Protein AF-A0A7J2J596-F1 (afdb_monomer)

Secondary structure (DSSP, 8-state):
---------HHHHHHHHHHHHHHHTT----S--EEEEEE-SS--S--TT--STT--HHHHHHHHHTTEEEEEE-STT---TTEEEEEEES--SPP-HHHHHHHHHHHTT-EEEEE--SSHHHHHHHHHTT--

Sequence (132 aa):
MLVSGKELPRRILLGIVLILLTFSVLSPQAHSGGTILFDNSHGEKKSVTDRGNNGLSKLKEEIEAMGYEVRVARERNFSLEGVKALVIVQPTAGFSQEARRIRDFVYRGGILIVLSDPDPEGNRAVNSLSRE

Foldseek 3Di:
DDDDLDQDPVVVVVVVVVVLVVVLVPDPDDLEPWEEEEEPQQVAPEECPDPDSRYNVVVVVVCVVSNYHYHYDNHLPDDCVRHQEYEYHAGQHADDPCLVVVVVCVVVVHHYHYHHDPDPRSVRRVVNSVPD

Mean predicted aligned error: 10.18 Å

Nearest PDB structures (foldseek):
  5vym-assembly1_A  TM=5.623E-01  e=9.762E-03  Bifidobacterium adolescentis ATCC 15703
  7p5z-assembly1_G  TM=4.000E-01  e=1.708E-01  Saccharomyces cerevisiae S288C
  2qpo-assembly1_D  TM=4.593E-01  e=1.369E+00  Thermotoga maritima
  6yvh-assembly1_K  TM=2.594E-01  e=1.559E+00  Homo sapiens
  7xjt-assembly2_B  TM=3.482E-01  e=4.136E+00  Psychrobacter sp. PAMC 21119

Structure (mmCIF, N/CA/C/O backbone):
data_AF-A0A7J2J596-F1
#
_entry.id   AF-A0A7J2J596-F1
#
loop_
_atom_site.group_PDB
_atom_site.id
_atom_site.type_symbol
_atom_site.label_atom_id
_atom_site.label_alt_id
_atom_site.label_comp_id
_atom_site.label_asym_id
_atom_site.label_entity_id
_atom_site.label_seq_id
_atom_site.pdbx_PDB_ins_code
_atom_site.Cartn_x
_atom_site.Cartn_y
_atom_site.Cartn_z
_atom_site.occupancy
_atom_site.B_iso_or_equiv
_atom_site.auth_seq_id
_atom_site.auth_comp_id
_atom_site.auth_asym_id
_atom_site.auth_atom_id
_atom_site.pdbx_PDB_model_num
ATOM 1 N N . MET A 1 1 ? 3.758 26.199 -20.118 1.00 37.19 1 MET A N 1
ATOM 2 C CA . MET A 1 1 ? 3.384 24.952 -20.820 1.00 37.19 1 MET A CA 1
ATOM 3 C C . MET A 1 1 ? 2.485 24.164 -19.877 1.00 37.19 1 MET A C 1
ATOM 5 O O . MET A 1 1 ? 2.841 24.024 -18.716 1.00 37.19 1 MET A O 1
ATOM 9 N N . LEU A 1 2 ? 1.265 23.857 -20.320 1.00 35.62 2 LEU A N 1
ATOM 10 C CA . LEU A 1 2 ? 0.099 23.547 -19.484 1.00 35.62 2 LEU A CA 1
ATOM 11 C C . LEU A 1 2 ? 0.218 22.262 -18.647 1.00 35.62 2 LEU A C 1
ATOM 13 O O . LEU A 1 2 ? 0.662 21.219 -19.116 1.00 35.62 2 LEU A O 1
ATOM 17 N N . VAL A 1 3 ? -0.266 22.401 -17.414 1.00 45.09 3 VAL A N 1
ATOM 18 C CA . VAL A 1 3 ? -0.541 21.393 -16.388 1.00 45.09 3 VAL A CA 1
ATOM 19 C C . VAL A 1 3 ? -1.614 20.409 -16.871 1.00 45.09 3 VAL A C 1
ATOM 21 O O . VAL A 1 3 ? -2.652 20.825 -17.377 1.00 45.09 3 VAL A O 1
ATOM 24 N N . SER A 1 4 ? -1.411 19.109 -16.645 1.00 41.38 4 SER A N 1
ATOM 25 C CA . SER A 1 4 ? -2.491 18.113 -16.655 1.00 41.38 4 SER A CA 1
ATOM 26 C C . SER A 1 4 ? -2.268 17.118 -15.514 1.00 41.38 4 SER A C 1
ATOM 28 O O . SER A 1 4 ? -1.750 16.020 -15.699 1.00 41.38 4 SER A O 1
ATOM 30 N N . GLY A 1 5 ? -2.604 17.551 -14.296 1.00 49.00 5 GLY A N 1
ATOM 31 C CA . GLY A 1 5 ? -2.790 16.658 -13.156 1.00 49.00 5 GLY A CA 1
ATOM 32 C C . GLY A 1 5 ? -4.123 15.946 -13.332 1.00 49.00 5 GLY A C 1
ATOM 33 O O . GLY A 1 5 ? -5.178 16.555 -13.163 1.00 49.00 5 GLY A O 1
ATOM 34 N N . LYS A 1 6 ? -4.091 14.681 -13.748 1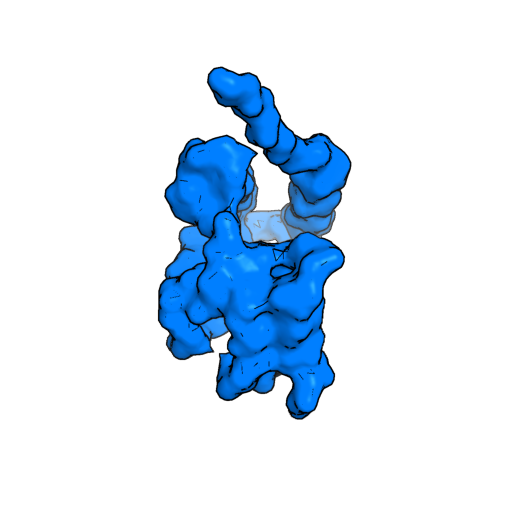.00 47.16 6 LYS A N 1
ATOM 35 C CA . LYS A 1 6 ? -5.301 13.863 -13.803 1.00 47.16 6 LYS A CA 1
ATOM 36 C C . LYS A 1 6 ? -5.628 13.403 -12.385 1.00 47.16 6 LYS A C 1
ATOM 38 O O . LYS A 1 6 ? -5.023 12.460 -11.888 1.00 47.16 6 LYS A O 1
ATOM 43 N N . GLU A 1 7 ? -6.586 14.093 -11.769 1.00 56.28 7 GLU A N 1
ATOM 44 C CA . GLU A 1 7 ? -7.375 13.617 -10.628 1.00 56.28 7 GLU A CA 1
ATOM 45 C C . GLU A 1 7 ? -7.664 12.115 -10.780 1.00 56.28 7 GLU A C 1
ATOM 47 O O . GLU A 1 7 ? -8.028 11.660 -11.875 1.00 56.28 7 GLU A O 1
ATOM 52 N N . LEU A 1 8 ? -7.521 11.332 -9.703 1.00 59.22 8 LEU A N 1
ATOM 53 C CA . LEU A 1 8 ? -7.952 9.937 -9.739 1.00 59.22 8 LEU A CA 1
ATOM 54 C C . LEU A 1 8 ? -9.431 9.900 -10.152 1.00 59.22 8 LEU A C 1
ATOM 56 O O . LEU A 1 8 ? -10.256 10.598 -9.555 1.00 59.22 8 LEU A O 1
ATOM 60 N N . PRO A 1 9 ? -9.797 9.106 -11.173 1.00 70.75 9 PRO A N 1
ATOM 61 C CA . PRO A 1 9 ? -11.167 9.080 -11.648 1.00 70.75 9 PRO A CA 1
ATOM 62 C C . PRO A 1 9 ? -12.068 8.653 -10.490 1.00 70.75 9 PRO A C 1
ATOM 64 O O . PRO A 1 9 ? -11.841 7.603 -9.891 1.00 70.75 9 PRO A O 1
ATOM 67 N N . ARG A 1 10 ? -13.101 9.457 -10.192 1.00 70.44 10 ARG A N 1
ATOM 68 C CA . ARG A 1 10 ? -14.049 9.287 -9.066 1.00 70.44 10 ARG A CA 1
ATOM 69 C C . ARG A 1 10 ? -14.513 7.845 -8.827 1.00 70.44 10 ARG A C 1
ATOM 71 O O . ARG A 1 10 ? -14.811 7.478 -7.701 1.00 70.44 10 ARG A O 1
ATOM 78 N N . ARG A 1 11 ? -14.546 7.022 -9.876 1.00 67.50 11 ARG A N 1
ATOM 79 C CA . ARG A 1 11 ? -14.906 5.597 -9.844 1.00 67.50 11 ARG A CA 1
ATOM 80 C C . ARG A 1 11 ? -13.935 4.736 -9.022 1.00 67.50 11 ARG A C 1
ATOM 82 O O . ARG A 1 11 ? -14.390 3.817 -8.356 1.00 67.50 11 ARG A O 1
ATOM 89 N N . ILE A 1 12 ? -12.631 5.032 -9.054 1.00 70.75 12 ILE A N 1
ATOM 90 C CA . ILE A 1 12 ? -11.604 4.296 -8.294 1.00 70.75 12 ILE A CA 1
ATOM 91 C C . ILE A 1 12 ? -11.700 4.646 -6.808 1.00 70.75 12 ILE A C 1
ATOM 93 O O . ILE A 1 12 ? -11.737 3.746 -5.975 1.00 70.75 12 ILE A O 1
ATOM 97 N N . LEU A 1 13 ? -11.818 5.940 -6.491 1.00 73.50 13 LEU A N 1
ATOM 98 C CA . LEU A 1 13 ? -12.023 6.408 -5.118 1.00 73.50 13 LEU A CA 1
ATOM 99 C C . LEU A 1 13 ? -13.293 5.791 -4.518 1.00 73.50 13 LEU A C 1
ATOM 101 O O . LEU A 1 13 ? -13.252 5.216 -3.436 1.00 73.50 13 LEU A O 1
ATOM 105 N N . LEU A 1 14 ? -14.398 5.822 -5.272 1.00 75.75 14 LEU A N 1
ATOM 106 C CA . LEU A 1 14 ? -15.662 5.230 -4.845 1.00 75.75 14 LEU A CA 1
ATOM 107 C C . LEU A 1 14 ? -15.536 3.719 -4.603 1.00 75.75 14 LEU A C 1
ATOM 109 O O . LEU A 1 14 ? -16.100 3.225 -3.638 1.00 75.75 14 LEU A O 1
ATOM 113 N N . GLY A 1 15 ? -14.779 2.993 -5.433 1.00 75.94 15 GLY A N 1
ATOM 114 C CA . GLY A 1 15 ? -14.562 1.554 -5.265 1.00 75.94 15 GLY A CA 1
ATOM 115 C C . GLY A 1 15 ? -13.819 1.201 -3.974 1.00 75.94 15 GLY A C 1
ATOM 116 O O . GLY A 1 15 ? -14.246 0.301 -3.255 1.00 75.94 15 GLY A O 1
ATOM 117 N N . ILE A 1 16 ? -12.753 1.937 -3.647 1.00 75.94 16 ILE A N 1
ATOM 118 C CA . ILE A 1 16 ? -11.982 1.732 -2.408 1.00 75.94 16 ILE A CA 1
ATOM 119 C C . ILE A 1 16 ? -12.849 2.048 -1.184 1.00 75.94 16 ILE A C 1
ATOM 121 O O . ILE A 1 16 ? -12.928 1.240 -0.259 1.00 75.94 16 ILE A O 1
ATOM 125 N N . VAL A 1 17 ? -13.554 3.182 -1.206 1.00 78.38 17 VAL A N 1
ATOM 126 C CA . VAL A 1 17 ? -14.450 3.595 -0.116 1.00 78.38 17 VAL A CA 1
ATOM 127 C C . VAL A 1 17 ? -15.588 2.591 0.079 1.00 78.38 17 VAL A C 1
ATOM 129 O O . VAL A 1 17 ? -15.907 2.250 1.214 1.00 78.38 17 VAL A O 1
ATOM 132 N N . LEU A 1 18 ? -16.172 2.058 -1.001 1.00 77.81 18 LEU A N 1
ATOM 133 C CA . LEU A 1 18 ? -17.246 1.064 -0.912 1.00 77.81 18 LEU A CA 1
ATOM 134 C C . LEU A 1 18 ? -16.760 -0.240 -0.259 1.00 77.81 18 LEU A C 1
ATOM 136 O O . LEU A 1 18 ? -17.446 -0.778 0.607 1.00 77.81 18 LEU A O 1
ATOM 140 N N . ILE A 1 19 ? -15.566 -0.720 -0.628 1.00 77.25 19 ILE A N 1
ATOM 141 C CA . ILE A 1 19 ? -14.958 -1.918 -0.027 1.00 77.25 19 ILE A CA 1
ATOM 142 C C . ILE A 1 19 ? -14.745 -1.711 1.479 1.00 77.25 19 ILE A C 1
ATOM 144 O O . ILE A 1 19 ? -15.144 -2.564 2.271 1.00 77.25 19 ILE A O 1
ATOM 148 N N . LEU A 1 20 ? -14.197 -0.561 1.885 1.00 69.19 20 LEU A N 1
ATOM 149 C CA . LEU A 1 20 ? -13.975 -0.239 3.300 1.00 69.19 20 LEU A CA 1
ATOM 150 C C . LEU A 1 20 ? -15.295 -0.109 4.083 1.00 69.19 20 LEU A C 1
ATOM 152 O O . LEU A 1 20 ? -15.412 -0.659 5.177 1.00 69.19 20 LEU A O 1
ATOM 156 N N . LEU A 1 21 ? -16.316 0.534 3.504 1.00 67.94 21 LEU A N 1
ATOM 157 C CA . LEU A 1 21 ? -17.628 0.713 4.140 1.00 67.94 21 LEU A CA 1
ATOM 158 C C . LEU A 1 21 ? -18.370 -0.608 4.368 1.00 67.94 21 LEU A C 1
ATOM 160 O O . LEU A 1 21 ? -18.988 -0.777 5.417 1.00 67.94 21 LEU A O 1
ATOM 164 N N . THR A 1 22 ? -18.307 -1.561 3.429 1.00 60.44 22 THR A N 1
ATOM 165 C CA . THR A 1 22 ? -18.962 -2.871 3.621 1.00 60.44 22 THR A CA 1
ATOM 166 C C . THR A 1 22 ? -18.397 -3.659 4.804 1.00 60.44 22 THR A C 1
ATOM 168 O O . THR A 1 22 ? -19.132 -4.416 5.434 1.00 60.44 22 THR A O 1
ATOM 171 N N . PHE A 1 23 ? -17.130 -3.439 5.167 1.00 58.25 23 PHE A N 1
ATOM 172 C CA . PHE A 1 23 ? -16.511 -4.075 6.330 1.00 58.25 23 PHE A CA 1
ATOM 173 C C . PHE A 1 23 ? -16.916 -3.426 7.660 1.00 58.25 23 PHE A C 1
ATOM 175 O O . PHE A 1 23 ? -17.070 -4.128 8.659 1.00 58.25 23 PHE A O 1
ATOM 182 N N . SER A 1 24 ? -17.155 -2.111 7.684 1.00 55.97 24 SER A N 1
ATOM 183 C CA . SER A 1 24 ? -17.546 -1.385 8.903 1.00 55.97 24 SER A CA 1
ATOM 184 C C . SER A 1 24 ? -18.917 -1.792 9.459 1.00 55.97 24 SER A C 1
ATOM 186 O O . SER A 1 24 ? -19.159 -1.638 10.653 1.00 55.97 24 SER A O 1
ATOM 188 N N . VAL A 1 25 ? -19.819 -2.327 8.630 1.00 56.78 25 VAL A N 1
ATOM 189 C CA . VAL A 1 25 ? -21.199 -2.656 9.043 1.00 56.78 25 VAL A CA 1
ATOM 190 C C . VAL A 1 25 ? -21.285 -3.966 9.852 1.00 56.78 25 VAL A C 1
ATOM 192 O O . VAL A 1 25 ? -22.275 -4.188 10.543 1.00 56.78 25 VAL A O 1
ATOM 195 N N . LEU A 1 26 ? -20.249 -4.819 9.846 1.00 53.03 26 LEU A N 1
ATOM 196 C CA . LEU A 1 26 ? -20.281 -6.133 10.512 1.00 53.03 26 LEU A CA 1
ATOM 197 C C . LEU A 1 26 ? -19.711 -6.179 11.943 1.00 53.03 26 LEU A C 1
ATOM 199 O O . LEU A 1 26 ? -19.663 -7.257 12.534 1.00 53.03 26 LEU A O 1
ATOM 203 N N . SER A 1 27 ? -19.255 -5.073 12.536 1.00 46.31 27 SER A N 1
ATOM 204 C CA . SER A 1 27 ? -18.629 -5.117 13.871 1.00 46.31 27 SER A CA 1
ATOM 205 C C . SER A 1 27 ? -19.012 -3.913 14.739 1.00 46.31 27 SER A C 1
ATOM 207 O O . SER A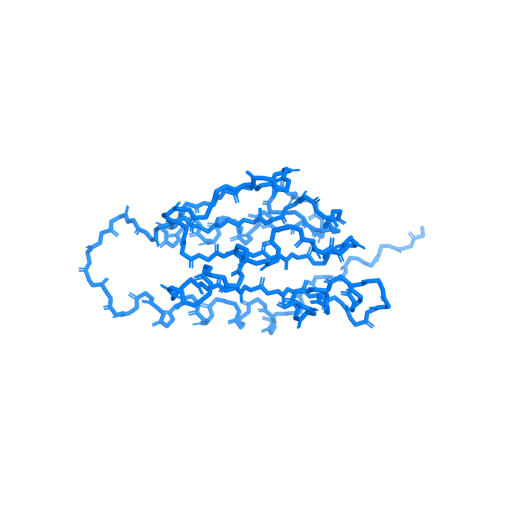 1 27 ? -18.436 -2.837 14.584 1.00 46.31 27 SER A O 1
ATOM 209 N N . PRO A 1 28 ? -19.975 -4.061 15.670 1.00 48.53 28 PRO A N 1
ATOM 210 C CA . PRO A 1 28 ? -20.313 -3.002 16.606 1.00 48.53 28 PRO A CA 1
ATOM 211 C C . PRO A 1 28 ? -19.312 -2.979 17.777 1.00 48.53 28 PRO A C 1
ATOM 213 O O . PRO A 1 28 ? -19.188 -3.950 18.514 1.00 48.53 2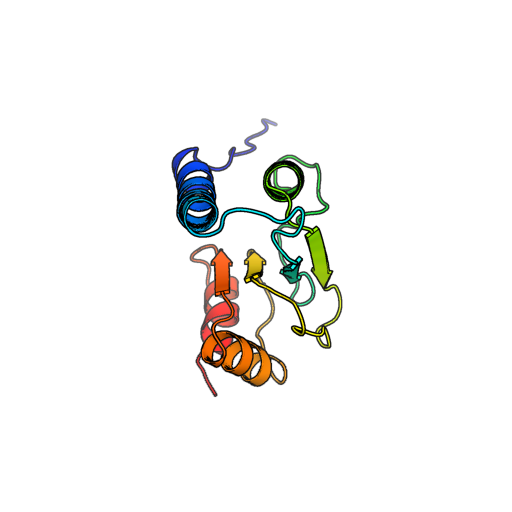8 PRO A O 1
ATOM 216 N N . GLN A 1 29 ? -18.674 -1.817 17.958 1.00 47.81 29 GLN A N 1
ATOM 217 C CA . GLN A 1 29 ? -17.766 -1.395 19.042 1.00 47.81 29 GLN A CA 1
ATOM 218 C C . GLN A 1 29 ? -16.293 -1.840 18.970 1.00 47.81 29 GLN A C 1
ATOM 220 O O . GLN A 1 29 ? -15.901 -2.859 19.523 1.00 47.81 29 GLN A O 1
ATOM 225 N N . ALA A 1 30 ? -15.452 -0.958 18.424 1.00 40.31 30 ALA A N 1
ATOM 226 C CA . ALA A 1 30 ? -14.243 -0.453 19.083 1.00 40.31 30 ALA A CA 1
ATOM 227 C C . 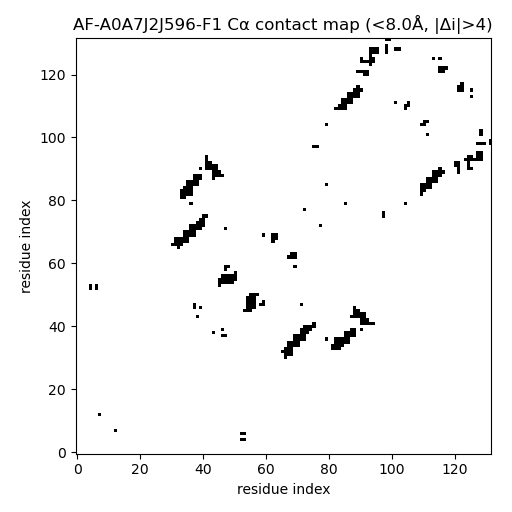ALA A 1 30 ? -13.694 0.725 18.266 1.00 40.31 30 ALA A C 1
ATOM 229 O O . ALA A 1 30 ? -13.743 0.715 17.039 1.00 40.31 30 ALA A O 1
ATOM 230 N N . HIS A 1 31 ? -13.113 1.719 18.928 1.00 49.06 31 HIS A N 1
ATOM 231 C CA . HIS A 1 31 ? -12.184 2.669 18.306 1.00 49.06 31 HIS A CA 1
ATOM 232 C C . HIS A 1 31 ? -10.881 1.958 17.870 1.00 49.06 31 HIS A C 1
ATOM 234 O O . HIS A 1 31 ? -9.793 2.300 18.323 1.00 49.06 31 HIS A O 1
ATOM 240 N N . SER A 1 32 ? -10.953 0.919 17.037 1.00 59.75 32 SER A N 1
ATOM 241 C CA . SER A 1 32 ? -9.753 0.238 16.550 1.00 59.75 32 SER A CA 1
ATOM 242 C C . SER A 1 32 ? -10.012 -0.469 15.222 1.00 59.75 32 SER A C 1
ATOM 244 O O . SER A 1 32 ? -10.015 -1.700 15.163 1.00 59.75 32 SER A O 1
ATOM 246 N N . GLY A 1 33 ? -10.193 0.286 14.132 1.00 65.94 33 GLY A N 1
ATOM 247 C CA . GLY A 1 33 ? -10.249 -0.285 12.776 1.00 65.94 33 GLY A CA 1
ATOM 248 C C . GLY A 1 33 ? -9.060 -1.219 12.480 1.00 65.94 33 GLY A C 1
ATOM 249 O O . GLY A 1 33 ? -9.149 -2.136 11.669 1.00 65.94 33 GLY A O 1
ATOM 250 N N . GLY A 1 34 ? -7.967 -1.075 13.231 1.00 87.25 34 GLY A N 1
ATOM 251 C CA . GLY A 1 34 ? -6.734 -1.832 13.081 1.00 87.25 34 GLY A CA 1
ATOM 252 C C . GLY A 1 34 ? -5.775 -1.086 12.166 1.00 87.25 34 GLY A C 1
ATOM 253 O O . GLY A 1 34 ? -6.053 0.032 11.732 1.00 87.25 34 GLY A O 1
ATOM 254 N N . THR A 1 35 ? -4.624 -1.687 11.892 1.00 95.75 35 THR A N 1
ATOM 255 C CA . THR A 1 35 ? -3.584 -1.039 11.093 1.00 95.75 35 THR A CA 1
ATOM 256 C C . THR A 1 35 ? -3.752 -1.365 9.609 1.00 95.75 35 THR A C 1
ATOM 258 O O . THR A 1 35 ? -3.804 -2.536 9.223 1.00 95.75 35 THR A O 1
ATOM 261 N N . ILE A 1 36 ? -3.760 -0.336 8.764 1.00 97.19 36 ILE A N 1
ATOM 262 C CA . ILE A 1 36 ? -3.528 -0.443 7.322 1.00 97.19 36 ILE A CA 1
ATOM 263 C C . ILE A 1 36 ? -2.076 -0.047 7.049 1.00 97.19 36 ILE A C 1
ATOM 265 O O . ILE A 1 36 ? -1.655 1.073 7.342 1.00 97.19 36 ILE A O 1
ATOM 269 N N . LEU A 1 37 ? -1.297 -0.981 6.506 1.00 97.44 37 LEU A N 1
ATOM 270 C CA . LEU A 1 37 ? 0.106 -0.768 6.171 1.00 97.44 37 LEU A CA 1
ATOM 271 C C . LEU A 1 37 ? 0.237 -0.460 4.680 1.00 97.44 37 LEU A C 1
ATOM 273 O O . LEU A 1 37 ? -0.149 -1.272 3.847 1.00 97.44 37 LEU A O 1
ATOM 277 N N . PHE A 1 38 ? 0.818 0.686 4.345 1.00 97.12 38 PHE A N 1
ATOM 278 C CA . PHE A 1 38 ? 1.238 1.010 2.985 1.00 97.12 38 PHE A CA 1
ATOM 279 C C . PHE A 1 38 ? 2.699 0.605 2.793 1.00 97.12 38 PHE A C 1
ATOM 281 O O . PHE A 1 38 ? 3.568 1.059 3.544 1.00 97.12 38 PHE A O 1
ATOM 288 N N . ASP A 1 39 ? 2.967 -0.232 1.795 1.00 95.31 39 ASP A N 1
ATOM 289 C CA . ASP A 1 39 ? 4.326 -0.516 1.343 1.00 95.31 39 ASP A CA 1
ATOM 290 C C . ASP A 1 39 ? 4.844 0.653 0.503 1.00 95.31 39 ASP A C 1
ATOM 292 O O . ASP A 1 39 ? 4.143 1.184 -0.359 1.00 95.31 39 ASP A O 1
ATOM 296 N N . ASN A 1 40 ? 6.056 1.087 0.818 1.00 94.00 40 ASN A N 1
ATOM 297 C CA . ASN A 1 40 ? 6.798 2.117 0.111 1.00 94.00 40 ASN A CA 1
ATOM 298 C C . ASN A 1 40 ? 8.288 1.714 -0.006 1.00 94.00 40 ASN A C 1
ATOM 300 O O . ASN A 1 40 ? 9.168 2.584 0.007 1.00 94.00 40 ASN A O 1
ATOM 304 N N . SER A 1 41 ? 8.577 0.403 -0.021 1.00 93.62 41 SER A N 1
ATOM 305 C CA . SER A 1 41 ? 9.925 -0.187 -0.021 1.00 93.62 41 SER A CA 1
ATOM 306 C C . SER A 1 41 ? 10.369 -0.782 -1.373 1.00 93.62 41 SER A C 1
ATOM 308 O O . SER A 1 41 ? 11.500 -1.278 -1.505 1.00 93.62 41 SER A O 1
ATOM 310 N N . HIS A 1 42 ? 9.530 -0.657 -2.408 1.00 92.00 42 HIS A N 1
ATOM 311 C CA . HIS A 1 42 ? 9.739 -1.187 -3.765 1.00 92.00 42 HIS A CA 1
ATOM 312 C C . HIS A 1 42 ? 9.677 -0.100 -4.837 1.00 92.00 42 HIS A C 1
ATOM 314 O O . HIS A 1 42 ? 9.373 -0.375 -5.998 1.00 92.00 42 HIS A O 1
ATOM 320 N N . GLY A 1 43 ? 10.009 1.135 -4.459 1.00 88.44 43 GLY A N 1
ATOM 321 C CA . GLY A 1 43 ? 10.068 2.277 -5.370 1.00 88.44 43 GLY A CA 1
ATOM 322 C C . GLY A 1 43 ? 8.688 2.711 -5.859 1.00 88.44 43 GLY A C 1
ATOM 323 O O . GLY A 1 43 ? 8.535 3.091 -7.019 1.00 88.44 43 GLY A O 1
ATOM 324 N N . GLU A 1 44 ? 7.688 2.608 -4.987 1.00 85.62 44 GLU A N 1
ATOM 325 C CA . GLU A 1 44 ? 6.313 3.023 -5.217 1.00 85.62 44 GLU A CA 1
ATOM 326 C C . GLU A 1 44 ? 6.262 4.461 -5.733 1.00 85.62 44 GLU A C 1
ATOM 328 O O . GLU A 1 44 ? 6.782 5.396 -5.117 1.00 85.62 44 GLU A O 1
ATOM 333 N N . LYS A 1 45 ? 5.602 4.648 -6.880 1.00 83.75 45 LYS A N 1
ATOM 334 C CA . LYS A 1 45 ? 5.467 5.967 -7.522 1.00 83.75 45 LYS A CA 1
ATOM 335 C C . LYS A 1 45 ? 4.512 6.901 -6.767 1.00 83.75 45 LYS A C 1
ATOM 337 O O . LYS A 1 45 ? 4.473 8.095 -7.064 1.00 83.75 45 LYS A O 1
ATOM 342 N N . LYS A 1 46 ? 3.732 6.375 -5.816 1.00 85.56 46 LYS A N 1
ATOM 343 C CA . LYS A 1 46 ? 2.746 7.121 -5.023 1.00 85.56 46 LYS A CA 1
ATOM 344 C C . LYS A 1 46 ? 2.832 6.726 -3.560 1.00 85.56 46 LYS A C 1
ATOM 346 O O . LYS A 1 46 ? 2.874 5.545 -3.242 1.00 85.56 46 LYS A O 1
ATOM 351 N N . SER A 1 47 ? 2.773 7.719 -2.677 1.00 89.12 47 SER A N 1
ATOM 352 C CA . SER A 1 47 ? 2.866 7.512 -1.232 1.00 89.12 47 SER A CA 1
ATOM 353 C C . SER A 1 47 ? 1.672 8.098 -0.487 1.00 89.12 47 SER A C 1
ATOM 355 O O . SER A 1 47 ? 1.165 9.168 -0.828 1.00 89.12 47 SER A O 1
ATOM 357 N N . VAL A 1 48 ? 1.264 7.431 0.594 1.00 91.06 48 VAL A N 1
ATOM 358 C CA . VAL A 1 48 ? 0.205 7.888 1.514 1.00 91.06 48 VAL A CA 1
ATOM 359 C C . VAL A 1 48 ? 0.610 9.094 2.360 1.00 91.06 48 VAL A C 1
ATOM 361 O O . 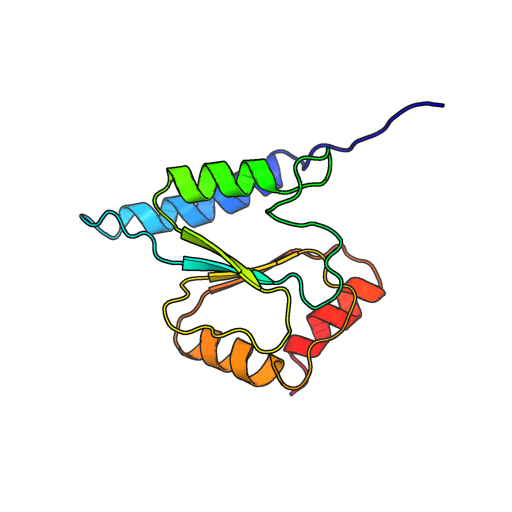VAL A 1 48 ? -0.242 9.779 2.916 1.00 91.06 48 VAL A O 1
ATOM 364 N N . THR A 1 49 ? 1.905 9.410 2.417 1.00 89.12 49 THR A N 1
ATOM 365 C CA . THR A 1 49 ? 2.402 10.641 3.049 1.00 89.12 49 THR A CA 1
ATOM 366 C C . THR A 1 49 ? 2.561 11.807 2.076 1.00 89.12 49 THR A C 1
ATOM 368 O O . THR A 1 49 ? 2.823 12.923 2.521 1.00 89.12 49 THR A O 1
ATOM 371 N N . ASP A 1 50 ? 2.428 11.574 0.767 1.00 88.94 50 ASP A N 1
ATOM 372 C CA . ASP A 1 50 ? 2.554 12.630 -0.238 1.00 88.94 50 ASP A CA 1
ATOM 373 C C . ASP A 1 50 ? 1.254 13.448 -0.333 1.00 88.94 50 ASP A C 1
ATOM 375 O O . ASP A 1 50 ? 0.160 12.888 -0.445 1.00 88.94 50 ASP A O 1
ATOM 379 N N . ARG A 1 51 ? 1.397 14.777 -0.274 1.00 87.94 51 ARG A N 1
ATOM 380 C CA . ARG A 1 51 ? 0.315 15.775 -0.361 1.00 87.94 51 ARG A CA 1
ATOM 381 C C . ARG A 1 51 ? 0.211 16.438 -1.738 1.00 87.94 51 ARG A C 1
ATOM 383 O O . ARG A 1 51 ? -0.665 17.275 -1.941 1.00 87.94 51 ARG A O 1
ATOM 390 N N . GLY A 1 52 ? 1.119 16.126 -2.663 1.00 82.88 52 GLY A N 1
ATOM 391 C CA . GLY A 1 52 ? 1.077 16.633 -4.031 1.00 82.88 52 GLY A CA 1
ATOM 392 C C . GLY A 1 52 ? -0.110 16.083 -4.826 1.00 82.88 52 GLY A C 1
ATOM 393 O O . GLY A 1 52 ? -0.832 15.198 -4.375 1.00 82.88 52 GLY A O 1
ATOM 394 N N . ASN A 1 53 ? -0.285 16.563 -6.061 1.00 73.56 53 ASN A N 1
ATOM 395 C CA . ASN A 1 53 ? -1.414 16.186 -6.931 1.00 73.56 53 ASN A CA 1
ATOM 396 C C . ASN A 1 53 ? -1.528 14.674 -7.220 1.00 73.56 53 ASN A C 1
ATOM 398 O O . ASN A 1 53 ? -2.593 14.214 -7.617 1.00 73.56 53 ASN A O 1
ATOM 402 N N . ASN A 1 54 ? -0.446 13.913 -7.031 1.00 69.38 54 ASN A N 1
ATOM 403 C CA . ASN A 1 54 ? -0.408 12.460 -7.228 1.00 69.38 54 ASN A CA 1
ATOM 404 C C . ASN A 1 54 ? -0.266 11.677 -5.912 1.00 69.38 54 ASN A C 1
ATOM 406 O O . ASN A 1 54 ? -0.156 10.449 -5.942 1.00 69.38 54 ASN A O 1
ATOM 410 N N . GLY A 1 55 ? -0.245 12.380 -4.780 1.00 80.44 55 GLY A N 1
ATOM 411 C CA . GLY A 1 55 ? -0.105 11.802 -3.458 1.00 80.44 55 GLY A CA 1
ATOM 412 C C . GLY A 1 55 ? -1.413 11.223 -2.927 1.00 80.44 55 GLY A C 1
ATOM 413 O O . GLY A 1 55 ? -2.502 11.516 -3.424 1.00 80.44 55 GLY A O 1
ATOM 414 N N . LEU A 1 56 ? -1.308 10.369 -1.913 1.00 90.94 56 LEU A N 1
ATOM 415 C CA . LEU A 1 56 ? -2.447 9.658 -1.329 1.00 90.94 56 LEU A CA 1
ATOM 416 C C . LEU A 1 56 ? -2.794 10.164 0.081 1.00 90.94 56 LEU A C 1
ATOM 418 O O . LEU A 1 56 ? -3.483 9.470 0.826 1.00 90.94 56 LEU A O 1
ATOM 422 N N . SER A 1 57 ? -2.366 11.372 0.468 1.00 93.00 57 SER A N 1
ATOM 423 C CA . SER A 1 57 ? -2.649 11.910 1.808 1.00 93.00 57 SER A CA 1
ATOM 424 C C . SER A 1 57 ? -4.142 12.073 2.104 1.00 93.00 57 SER A C 1
ATOM 426 O O . SER A 1 57 ? -4.558 11.839 3.229 1.00 93.00 57 SER A O 1
ATOM 428 N N . LYS A 1 58 ? -4.971 12.416 1.110 1.00 91.06 58 LYS A N 1
ATOM 429 C CA . LYS A 1 58 ? -6.433 12.479 1.303 1.00 91.06 58 LYS A CA 1
ATOM 430 C C . LYS A 1 58 ? -7.026 11.103 1.612 1.00 91.06 58 LYS A C 1
ATOM 432 O O . LYS A 1 58 ? -7.876 10.984 2.482 1.00 91.06 58 LYS A O 1
ATOM 437 N N . LEU A 1 59 ? -6.525 10.056 0.950 1.00 91.06 59 LEU A N 1
ATOM 438 C CA . LEU A 1 59 ? -6.907 8.677 1.260 1.00 91.06 59 LEU A CA 1
ATOM 439 C C . LEU A 1 59 ? -6.481 8.301 2.687 1.00 91.06 59 LEU A C 1
ATOM 441 O O . LEU A 1 59 ? -7.241 7.644 3.389 1.00 91.06 59 LEU A O 1
ATOM 445 N N . LYS A 1 60 ? -5.298 8.748 3.137 1.00 93.44 60 LYS A N 1
ATOM 446 C CA . LYS A 1 60 ? -4.861 8.597 4.534 1.00 93.44 60 LYS A CA 1
ATOM 447 C C . LYS A 1 60 ? -5.881 9.188 5.503 1.00 93.44 60 LYS A C 1
ATOM 449 O O . LYS A 1 60 ? -6.311 8.501 6.419 1.00 93.44 60 LYS A O 1
ATOM 454 N N . GLU A 1 61 ? -6.256 10.444 5.271 1.00 92.12 61 GLU A N 1
ATOM 455 C CA . GLU A 1 61 ? -7.189 11.193 6.115 1.00 92.12 61 GLU A CA 1
ATOM 456 C C . GLU A 1 61 ? -8.562 10.511 6.167 1.00 92.12 61 GLU A C 1
ATOM 458 O O . GLU A 1 61 ? -9.133 10.381 7.245 1.00 92.12 61 GLU A O 1
ATOM 463 N N . GLU A 1 62 ? -9.065 10.007 5.036 1.00 92.06 62 GLU A N 1
ATOM 464 C CA . GLU A 1 62 ? -10.323 9.252 4.985 1.00 92.06 62 GLU A CA 1
ATOM 465 C C . GLU A 1 62 ? -10.241 7.924 5.753 1.00 92.06 62 GLU A C 1
ATOM 467 O O . GLU A 1 62 ? -11.142 7.610 6.528 1.00 92.06 62 GLU A O 1
ATOM 472 N N . ILE A 1 63 ? -9.157 7.158 5.587 1.00 93.12 63 ILE A N 1
ATOM 473 C CA . ILE A 1 63 ? -8.938 5.897 6.314 1.00 93.12 63 ILE A CA 1
ATOM 474 C C . ILE A 1 63 ? -8.836 6.149 7.828 1.00 93.12 63 ILE A C 1
ATOM 476 O O . ILE A 1 63 ? -9.435 5.422 8.624 1.00 93.12 63 ILE A O 1
ATOM 480 N N . GLU A 1 64 ? -8.110 7.191 8.236 1.00 92.50 64 GLU A N 1
ATOM 481 C CA . GLU A 1 64 ? -7.966 7.575 9.645 1.00 92.50 64 GLU A CA 1
ATOM 482 C C . GLU A 1 64 ? -9.293 8.076 10.229 1.00 92.50 64 GLU A C 1
ATOM 484 O O . GLU A 1 64 ? -9.648 7.711 11.349 1.00 92.50 64 GLU A O 1
ATOM 489 N N . ALA A 1 65 ? -10.085 8.828 9.455 1.00 91.38 65 ALA A N 1
ATOM 490 C CA . ALA A 1 65 ? -11.429 9.252 9.849 1.00 91.38 65 ALA A CA 1
ATOM 491 C C . ALA A 1 65 ? -12.404 8.072 10.024 1.00 91.38 65 ALA A C 1
ATOM 493 O O . ALA A 1 65 ? -13.356 8.173 10.798 1.00 91.38 65 ALA A O 1
ATOM 494 N N . MET A 1 66 ? -12.157 6.939 9.356 1.00 90.81 66 MET A N 1
ATOM 495 C CA . MET A 1 66 ? -12.881 5.678 9.570 1.00 90.81 66 MET A CA 1
ATOM 496 C C . MET A 1 66 ? -12.405 4.900 10.814 1.00 90.81 66 MET A C 1
ATOM 498 O O . MET A 1 66 ? -12.948 3.836 11.110 1.00 90.81 66 MET A O 1
ATOM 502 N N . GLY A 1 67 ? -11.411 5.406 11.553 1.00 90.94 67 GLY A N 1
ATOM 503 C CA . GLY A 1 67 ? -10.914 4.810 12.798 1.00 90.94 67 GLY A CA 1
ATOM 504 C C . GLY A 1 67 ? -9.801 3.772 12.628 1.00 90.94 67 GLY A C 1
ATOM 505 O O . GLY A 1 67 ? -9.523 3.024 13.569 1.00 90.94 67 GLY A O 1
ATOM 506 N N . TYR A 1 68 ? -9.171 3.699 11.453 1.00 93.69 68 TYR A N 1
ATOM 507 C CA . TYR A 1 68 ? -7.995 2.859 11.206 1.00 93.69 68 TYR A CA 1
ATOM 508 C C . TYR A 1 68 ? -6.697 3.633 11.463 1.00 93.69 68 TYR A C 1
ATOM 510 O O . TYR A 1 68 ? -6.616 4.837 11.237 1.00 93.69 68 TYR A O 1
ATOM 518 N N . GLU A 1 69 ? -5.645 2.932 11.875 1.00 95.25 69 GLU A N 1
ATOM 519 C CA . GLU A 1 69 ? -4.291 3.488 11.900 1.00 95.25 69 GLU A CA 1
ATOM 520 C C . GLU A 1 69 ? -3.636 3.290 10.527 1.00 95.25 69 GLU A C 1
ATOM 522 O O . GLU A 1 69 ? -3.626 2.174 10.004 1.00 95.25 69 GLU A O 1
ATOM 527 N N . VAL A 1 70 ? -3.031 4.337 9.957 1.00 95.25 70 VAL A N 1
ATOM 528 C CA . VAL A 1 70 ? -2.239 4.213 8.724 1.00 95.25 70 VAL A CA 1
ATOM 529 C C . VAL A 1 70 ? -0.748 4.232 9.035 1.00 95.25 70 VAL A C 1
ATOM 531 O O . VAL A 1 70 ? -0.206 5.231 9.510 1.00 95.25 70 VAL A O 1
ATOM 534 N N . ARG A 1 71 ? -0.057 3.142 8.688 1.00 96.25 71 ARG A N 1
ATOM 535 C CA . ARG A 1 71 ? 1.404 3.013 8.798 1.00 96.25 71 ARG A CA 1
ATOM 536 C C . ARG A 1 71 ? 2.046 2.903 7.421 1.00 96.25 71 ARG A C 1
ATOM 538 O O . ARG A 1 71 ? 1.418 2.463 6.465 1.00 96.25 71 ARG A O 1
ATOM 545 N N . VAL A 1 72 ? 3.320 3.282 7.331 1.00 96.06 72 VAL A N 1
ATOM 546 C CA . VAL A 1 72 ? 4.117 3.190 6.098 1.00 96.06 72 VAL A CA 1
ATOM 547 C C . VAL A 1 72 ? 5.372 2.372 6.358 1.00 96.06 72 VAL A C 1
ATOM 549 O O . VAL A 1 72 ? 6.153 2.710 7.249 1.00 96.06 72 VAL A O 1
ATOM 552 N N . ALA A 1 73 ? 5.581 1.330 5.562 1.00 95.19 73 ALA A N 1
ATOM 553 C CA . ALA A 1 73 ? 6.821 0.571 5.525 1.00 95.19 73 ALA A CA 1
ATOM 554 C C . ALA A 1 73 ? 7.756 1.158 4.464 1.00 95.19 73 ALA A C 1
ATOM 556 O O . ALA A 1 73 ? 7.400 1.238 3.296 1.00 95.19 73 ALA A O 1
ATOM 557 N N . ARG A 1 74 ? 8.960 1.581 4.861 1.00 94.00 74 ARG A N 1
ATOM 558 C CA . ARG A 1 74 ? 9.991 2.084 3.927 1.00 94.00 74 ARG A CA 1
ATOM 559 C C . ARG A 1 74 ? 11.104 1.077 3.657 1.00 94.00 74 ARG A C 1
ATOM 561 O O . ARG A 1 74 ? 11.901 1.263 2.747 1.00 94.00 74 ARG A O 1
ATOM 568 N N . GLU A 1 75 ? 11.144 0.008 4.440 1.00 93.12 75 GLU A N 1
ATOM 569 C CA . GLU A 1 75 ? 12.121 -1.067 4.334 1.00 93.12 75 GLU A CA 1
ATOM 570 C C . GLU A 1 75 ? 11.403 -2.381 4.072 1.00 93.12 75 GLU A C 1
ATOM 572 O O . GLU A 1 75 ? 10.342 -2.625 4.641 1.00 93.12 75 GLU A O 1
ATOM 577 N N . ARG A 1 76 ? 12.020 -3.268 3.286 1.00 90.88 76 ARG A N 1
ATOM 578 C CA . ARG A 1 76 ? 11.413 -4.545 2.878 1.00 90.88 76 ARG A CA 1
ATOM 579 C C . ARG A 1 76 ? 11.192 -5.522 4.035 1.00 90.88 76 ARG A C 1
ATOM 581 O O . ARG A 1 76 ? 10.446 -6.487 3.894 1.00 90.88 76 ARG A O 1
ATOM 588 N N . ASN A 1 77 ? 11.802 -5.292 5.201 1.00 89.50 77 ASN A N 1
ATOM 589 C CA . ASN A 1 77 ? 11.663 -6.152 6.378 1.00 89.50 77 ASN A CA 1
ATOM 590 C C . ASN A 1 77 ? 10.568 -5.689 7.365 1.00 89.50 77 ASN A C 1
ATOM 592 O O . ASN A 1 77 ? 10.735 -5.766 8.580 1.00 89.50 77 ASN A O 1
ATOM 596 N N . PHE A 1 78 ? 9.434 -5.199 6.864 1.00 91.38 78 PHE A N 1
ATOM 597 C CA . PHE A 1 78 ? 8.318 -4.773 7.712 1.00 91.38 78 PHE A CA 1
ATOM 598 C C . PHE A 1 78 ? 7.564 -5.946 8.361 1.00 91.38 78 PHE A C 1
ATOM 600 O O . PHE A 1 78 ? 7.386 -7.005 7.763 1.00 91.38 78 PHE A O 1
ATOM 607 N N . SER A 1 79 ? 7.057 -5.752 9.581 1.00 91.69 79 SER A N 1
ATOM 608 C CA . SER A 1 79 ? 6.146 -6.719 10.210 1.00 91.69 79 SER A CA 1
ATOM 609 C C . SER A 1 79 ? 4.711 -6.544 9.700 1.00 91.69 79 SER A C 1
ATOM 611 O O . SER A 1 79 ? 4.262 -5.421 9.473 1.00 91.69 79 SER A O 1
ATOM 613 N N . LEU A 1 80 ? 3.993 -7.661 9.552 1.00 94.94 80 LEU A N 1
ATOM 614 C CA . LEU A 1 80 ? 2.558 -7.715 9.231 1.00 94.94 80 LEU A CA 1
ATOM 615 C C . LEU A 1 80 ? 1.701 -8.146 10.432 1.00 94.94 80 LEU A C 1
ATOM 617 O O . LEU A 1 80 ? 0.505 -8.396 10.295 1.00 94.94 80 LEU A O 1
ATOM 621 N N . GLU A 1 81 ? 2.299 -8.261 11.615 1.00 92.12 81 GLU A N 1
ATOM 622 C CA . GLU A 1 81 ? 1.571 -8.576 12.840 1.00 92.12 81 GLU A CA 1
ATOM 623 C C . GLU A 1 81 ? 0.614 -7.433 13.214 1.00 92.12 81 GLU A C 1
ATOM 625 O O . GLU A 1 81 ? 0.987 -6.261 13.180 1.00 92.12 81 GLU A O 1
ATOM 630 N N . GLY A 1 82 ? -0.644 -7.767 13.518 1.00 90.00 82 GLY A N 1
ATOM 631 C CA . GLY A 1 82 ? -1.694 -6.786 13.829 1.00 90.00 82 GLY A CA 1
ATOM 632 C C . GLY A 1 82 ? -2.201 -5.967 12.631 1.00 90.00 82 GLY A C 1
ATOM 633 O O . GLY A 1 82 ? -3.177 -5.228 12.766 1.00 90.00 82 GLY A O 1
ATOM 634 N N . VAL A 1 83 ? -1.591 -6.120 11.451 1.00 96.38 83 VAL A N 1
ATOM 635 C CA . VAL A 1 83 ? -2.024 -5.460 10.215 1.00 96.38 83 VAL A CA 1
ATOM 636 C C . VAL A 1 83 ? -3.299 -6.124 9.698 1.00 96.38 83 VAL A C 1
ATOM 638 O O . VAL A 1 83 ? -3.416 -7.346 9.666 1.00 96.38 83 VAL A O 1
ATOM 641 N N . LYS A 1 84 ? -4.273 -5.312 9.288 1.00 95.69 84 LYS A N 1
ATOM 642 C CA . LYS A 1 84 ? -5.520 -5.768 8.656 1.00 95.69 84 LYS A CA 1
ATOM 643 C C . LYS A 1 84 ? -5.392 -5.822 7.141 1.00 95.69 84 LYS A C 1
ATOM 645 O O . LYS A 1 84 ? -5.828 -6.787 6.518 1.00 95.69 84 LYS A O 1
ATOM 650 N N . ALA A 1 85 ? -4.763 -4.800 6.567 1.00 97.12 85 ALA A N 1
ATOM 651 C CA . ALA A 1 85 ? -4.543 -4.694 5.135 1.00 97.12 85 ALA A CA 1
ATOM 652 C C . ALA A 1 85 ? -3.122 -4.220 4.816 1.00 97.12 85 ALA A C 1
ATOM 654 O O . ALA A 1 85 ? -2.622 -3.287 5.445 1.00 97.12 85 ALA A O 1
ATOM 655 N N . LEU A 1 86 ? -2.505 -4.850 3.818 1.00 97.31 86 LEU A N 1
ATOM 656 C CA . LEU A 1 86 ? -1.294 -4.385 3.152 1.00 97.31 86 LEU A CA 1
ATOM 657 C C . LEU A 1 86 ? -1.693 -3.741 1.822 1.00 97.31 86 LEU A C 1
ATOM 659 O O . LEU A 1 86 ? -2.367 -4.368 1.003 1.00 97.31 86 LEU A O 1
ATOM 663 N N . VAL A 1 87 ? -1.269 -2.501 1.605 1.00 96.88 87 VAL A N 1
ATOM 664 C CA . VAL A 1 87 ? -1.552 -1.719 0.401 1.00 96.88 87 VAL A CA 1
ATOM 665 C C . VAL A 1 87 ? -0.250 -1.444 -0.334 1.00 96.88 87 VAL A C 1
ATOM 667 O O . VAL A 1 87 ? 0.674 -0.872 0.235 1.00 96.88 87 VAL A O 1
ATOM 670 N N . ILE A 1 88 ? -0.192 -1.821 -1.607 1.00 94.44 88 ILE A N 1
ATOM 671 C CA . ILE A 1 88 ? 0.966 -1.629 -2.482 1.00 94.44 88 ILE A CA 1
ATOM 672 C C . ILE A 1 88 ? 0.507 -0.789 -3.672 1.00 94.44 88 ILE A C 1
ATOM 674 O O . ILE A 1 88 ? -0.419 -1.184 -4.389 1.00 94.44 88 ILE A O 1
ATOM 678 N N . VAL A 1 89 ? 1.128 0.376 -3.885 1.00 93.06 89 VAL A N 1
ATOM 679 C CA . VAL A 1 89 ? 0.701 1.316 -4.933 1.00 93.06 89 VAL A CA 1
ATOM 680 C C . VAL A 1 89 ? 1.823 1.605 -5.919 1.00 93.06 89 VAL A C 1
ATOM 682 O O . VAL A 1 89 ? 2.777 2.311 -5.619 1.00 93.06 89 VAL A O 1
ATOM 685 N N . GLN A 1 90 ? 1.641 1.124 -7.145 1.00 91.38 90 GLN A N 1
ATOM 686 C CA . GLN A 1 90 ? 2.532 1.305 -8.286 1.00 91.38 90 GLN A CA 1
ATOM 687 C C . GLN A 1 90 ? 3.987 0.925 -7.950 1.00 91.38 90 GLN A C 1
ATOM 689 O O . GLN A 1 90 ? 4.874 1.778 -8.071 1.00 91.38 90 GLN A O 1
ATOM 694 N N . PRO A 1 91 ? 4.241 -0.327 -7.513 1.00 92.88 91 PRO A N 1
ATOM 695 C CA . PRO A 1 91 ? 5.591 -0.788 -7.214 1.00 92.88 91 PRO A CA 1
ATOM 696 C C . PRO A 1 91 ? 6.423 -0.834 -8.502 1.00 92.88 91 PRO A C 1
ATOM 698 O O . PRO A 1 91 ? 5.917 -1.193 -9.567 1.00 92.88 91 PRO A O 1
ATOM 701 N N . THR A 1 92 ? 7.704 -0.483 -8.408 1.00 91.44 92 THR A N 1
ATOM 702 C CA . THR A 1 92 ? 8.638 -0.498 -9.550 1.00 91.44 92 THR A CA 1
ATOM 703 C C . THR A 1 92 ? 9.651 -1.635 -9.462 1.00 91.44 92 THR A C 1
ATOM 705 O O . THR A 1 92 ? 10.128 -2.140 -10.479 1.00 91.44 92 THR A O 1
ATOM 708 N N . ALA A 1 93 ? 9.931 -2.106 -8.248 1.00 91.44 93 ALA A N 1
ATOM 709 C CA . ALA A 1 93 ? 10.772 -3.262 -7.986 1.00 91.44 93 ALA A CA 1
ATOM 710 C C . ALA A 1 93 ? 9.939 -4.511 -7.664 1.00 91.44 93 ALA A C 1
ATOM 712 O O . ALA A 1 93 ? 8.874 -4.438 -7.059 1.00 91.44 93 ALA A O 1
ATOM 713 N N . GLY A 1 94 ? 10.459 -5.676 -8.051 1.00 89.81 94 GLY A N 1
ATOM 714 C CA . GLY A 1 94 ? 9.858 -6.960 -7.701 1.00 89.81 94 GLY A CA 1
ATOM 715 C C . GLY A 1 94 ? 10.031 -7.318 -6.227 1.00 89.81 94 GLY A C 1
ATOM 716 O O . GLY A 1 94 ? 11.005 -6.929 -5.579 1.00 89.81 94 GLY A O 1
ATOM 717 N N . PHE A 1 95 ? 9.085 -8.114 -5.748 1.00 91.88 95 PHE A N 1
ATOM 718 C CA . PHE A 1 95 ? 9.074 -8.763 -4.447 1.00 91.88 95 PHE A CA 1
ATOM 719 C C . PHE A 1 95 ? 9.871 -10.066 -4.472 1.00 91.88 95 PHE A C 1
ATOM 721 O O . PHE A 1 95 ? 9.768 -10.825 -5.438 1.00 91.88 95 PHE A O 1
ATOM 728 N N . SER A 1 96 ? 10.644 -10.312 -3.414 1.00 88.19 96 SER A N 1
ATOM 729 C CA . SER A 1 96 ? 11.506 -11.494 -3.270 1.00 88.19 96 SER A CA 1
ATOM 730 C C . SER A 1 96 ? 11.219 -12.247 -1.963 1.00 88.19 96 SER A C 1
ATOM 732 O O . SER A 1 96 ? 10.147 -12.820 -1.802 1.00 88.19 96 SER A O 1
ATOM 734 N N . GLN A 1 97 ? 12.130 -12.192 -0.992 1.00 84.62 97 GLN A N 1
ATOM 735 C CA . GLN A 1 97 ? 12.051 -12.862 0.313 1.00 84.62 97 GLN A CA 1
ATOM 736 C C . GLN A 1 97 ? 10.741 -12.568 1.071 1.00 84.62 97 GLN A C 1
ATOM 738 O O . GLN A 1 97 ? 10.201 -13.411 1.787 1.00 84.62 97 GLN A O 1
ATOM 743 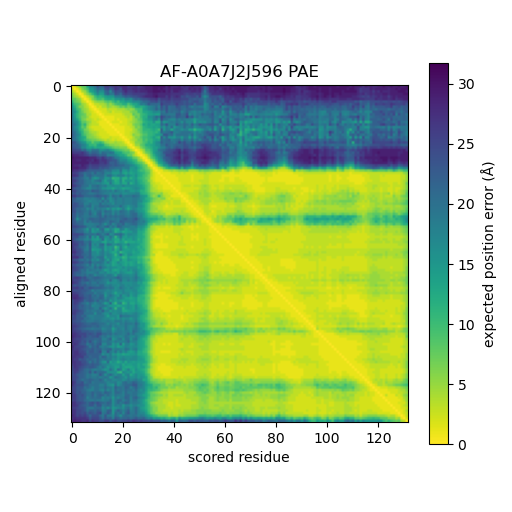N N . GLU A 1 98 ? 10.203 -11.368 0.893 1.00 90.50 98 GLU A N 1
ATOM 744 C CA . GLU A 1 98 ? 8.959 -10.887 1.473 1.00 90.50 98 GLU A CA 1
ATOM 745 C C . GLU A 1 98 ? 7.697 -11.444 0.796 1.00 90.50 98 GLU A C 1
ATOM 747 O O . GLU A 1 98 ? 6.645 -11.462 1.436 1.00 90.50 98 GLU A O 1
ATOM 752 N N . ALA A 1 99 ? 7.774 -11.951 -0.442 1.00 91.69 99 ALA A N 1
ATOM 753 C CA . ALA A 1 99 ? 6.616 -12.475 -1.172 1.00 91.69 99 ALA A CA 1
ATOM 754 C C . ALA A 1 99 ? 5.961 -13.642 -0.419 1.00 91.69 99 ALA A C 1
ATOM 756 O O . ALA A 1 99 ? 4.740 -13.669 -0.246 1.00 91.69 99 ALA A O 1
ATOM 757 N N . ARG A 1 100 ? 6.771 -14.556 0.138 1.00 91.19 100 ARG A N 1
ATOM 758 C CA . ARG A 1 100 ? 6.280 -15.645 0.998 1.00 91.19 100 ARG A CA 1
ATOM 759 C C . ARG A 1 100 ? 5.525 -15.110 2.215 1.00 91.19 100 ARG A C 1
ATOM 761 O O . ARG A 1 100 ? 4.415 -15.557 2.477 1.00 91.19 100 ARG A O 1
ATOM 768 N N . ARG A 1 101 ? 6.079 -14.115 2.913 1.00 92.38 101 ARG A N 1
ATOM 769 C CA . ARG A 1 101 ? 5.443 -13.499 4.090 1.00 92.38 101 ARG A CA 1
ATOM 770 C C . ARG A 1 101 ? 4.127 -12.800 3.736 1.00 92.38 101 ARG A C 1
ATOM 772 O O . ARG A 1 101 ? 3.171 -12.903 4.502 1.00 92.38 101 ARG A O 1
ATOM 779 N N . ILE A 1 102 ? 4.071 -12.102 2.600 1.00 95.06 102 ILE A N 1
ATOM 780 C CA . ILE A 1 102 ? 2.857 -11.437 2.099 1.00 95.06 102 ILE A CA 1
ATOM 781 C C . ILE A 1 102 ? 1.779 -12.476 1.777 1.00 95.06 102 ILE A C 1
ATOM 783 O O . ILE A 1 102 ? 0.627 -12.324 2.177 1.00 95.06 102 ILE A O 1
ATOM 787 N N . ARG A 1 103 ? 2.153 -13.574 1.119 1.00 92.94 103 ARG A N 1
ATOM 788 C CA . ARG A 1 103 ? 1.242 -14.685 0.843 1.00 92.94 103 ARG A CA 1
ATOM 789 C C . ARG A 1 103 ? 0.727 -15.336 2.126 1.00 92.94 103 ARG A C 1
ATOM 791 O O . ARG A 1 103 ? -0.473 -15.551 2.254 1.00 92.94 103 ARG A O 1
ATOM 798 N N . ASP A 1 104 ? 1.603 -15.602 3.090 1.00 93.31 104 ASP A N 1
ATOM 799 C CA . ASP A 1 104 ? 1.205 -16.178 4.376 1.00 93.31 104 ASP A CA 1
ATOM 800 C C . ASP A 1 104 ? 0.276 -15.238 5.158 1.00 93.31 104 ASP A C 1
ATOM 802 O O . ASP A 1 104 ? -0.639 -15.688 5.845 1.00 93.31 104 ASP A O 1
ATOM 806 N N . PHE A 1 105 ? 0.485 -13.924 5.046 1.00 95.31 105 PHE A N 1
ATOM 807 C CA . PHE A 1 105 ? -0.427 -12.918 5.584 1.00 95.31 105 PHE A CA 1
ATOM 808 C C . PHE A 1 105 ? -1.824 -13.025 4.959 1.00 95.31 105 PHE A C 1
ATOM 810 O O . PHE A 1 105 ? -2.804 -13.077 5.701 1.00 95.31 105 PHE A O 1
ATOM 817 N N . VAL A 1 106 ? -1.917 -13.156 3.632 1.00 95.19 106 VAL A N 1
ATOM 818 C CA . VAL A 1 106 ? -3.197 -13.374 2.937 1.00 95.19 106 VAL A CA 1
ATOM 819 C C . VAL A 1 106 ? -3.841 -14.701 3.345 1.00 95.19 106 VAL A C 1
ATOM 821 O O . VAL A 1 106 ? -5.029 -14.731 3.658 1.00 95.19 106 VAL A O 1
ATOM 824 N N . TYR A 1 107 ? -3.070 -15.790 3.436 1.00 94.44 107 TYR A N 1
ATOM 825 C CA . TYR A 1 107 ? -3.583 -17.094 3.879 1.00 94.44 107 TYR A CA 1
ATOM 826 C C . TYR A 1 107 ? -4.170 -17.069 5.293 1.00 94.44 107 TYR A C 1
ATOM 828 O O . TYR A 1 107 ? -5.111 -17.805 5.579 1.00 94.44 107 TYR A O 1
ATOM 836 N N . ARG A 1 108 ? -3.650 -16.211 6.175 1.00 94.25 108 ARG A N 1
ATOM 837 C CA . ARG A 1 108 ? -4.182 -16.008 7.532 1.00 94.25 108 ARG A CA 1
ATOM 838 C C . ARG A 1 108 ? -5.361 -15.028 7.596 1.00 94.25 108 ARG A C 1
ATOM 840 O O . ARG A 1 108 ? -5.781 -14.667 8.692 1.00 94.25 108 ARG A O 1
ATOM 847 N N . GLY A 1 109 ? -5.897 -14.600 6.452 1.00 93.69 109 GLY A N 1
ATOM 848 C CA . GLY A 1 109 ? -7.051 -13.701 6.359 1.00 93.69 109 GLY A CA 1
ATOM 849 C C . GLY A 1 109 ? -6.702 -12.214 6.277 1.00 93.69 109 GLY A C 1
ATOM 850 O O . GLY A 1 109 ? -7.597 -11.376 6.365 1.00 93.69 109 GLY A O 1
ATOM 851 N N . GLY A 1 110 ? -5.423 -11.869 6.115 1.00 95.38 110 GLY A N 1
ATOM 852 C CA . GLY A 1 110 ? -4.999 -10.506 5.811 1.00 95.38 110 GLY A CA 1
ATOM 853 C C . GLY A 1 110 ? -5.438 -10.066 4.413 1.00 95.38 110 GLY A C 1
ATOM 854 O O . GLY A 1 110 ? -5.524 -10.874 3.487 1.00 95.38 110 GLY A O 1
ATOM 855 N N . ILE A 1 111 ? -5.704 -8.773 4.238 1.00 96.69 111 ILE A N 1
ATOM 856 C CA . ILE A 1 111 ? -6.150 -8.222 2.952 1.00 96.69 111 ILE A CA 1
ATOM 857 C C . ILE A 1 111 ? -4.952 -7.646 2.200 1.00 96.69 111 ILE A C 1
ATOM 859 O O . ILE A 1 111 ? -4.261 -6.768 2.709 1.00 96.69 111 ILE A O 1
ATOM 863 N N . LEU A 1 112 ? -4.723 -8.094 0.968 1.00 95.62 112 LEU A N 1
ATOM 864 C CA . LEU A 1 112 ? -3.732 -7.501 0.073 1.00 95.62 112 LEU A CA 1
ATOM 865 C C . LEU A 1 112 ? -4.435 -6.658 -0.995 1.00 95.62 112 LEU A C 1
ATOM 867 O O . LEU A 1 112 ? -5.224 -7.180 -1.781 1.00 95.62 112 LEU A O 1
ATOM 871 N N . ILE A 1 113 ? -4.121 -5.364 -1.041 1.00 95.44 113 ILE A N 1
ATOM 872 C CA . ILE A 1 113 ? -4.593 -4.435 -2.070 1.00 95.44 113 ILE A CA 1
ATOM 873 C C . ILE A 1 113 ? -3.394 -4.016 -2.911 1.00 95.44 113 ILE A C 1
ATOM 875 O O . ILE A 1 113 ? -2.463 -3.390 -2.408 1.00 95.44 113 ILE A O 1
ATOM 879 N N . VAL A 1 114 ? -3.434 -4.329 -4.204 1.00 92.94 114 VAL A N 1
ATOM 880 C CA . VAL A 1 114 ? -2.399 -3.925 -5.158 1.00 92.94 114 VAL A CA 1
ATOM 881 C C . VAL A 1 114 ? -3.023 -3.022 -6.209 1.00 92.94 114 VAL A C 1
ATOM 883 O O . VAL A 1 114 ? -3.928 -3.430 -6.936 1.00 92.94 114 VAL A O 1
ATOM 886 N N . LEU A 1 115 ? -2.533 -1.789 -6.292 1.00 90.19 115 LEU A N 1
ATOM 887 C CA . LEU A 1 115 ? -2.924 -0.817 -7.306 1.00 90.19 115 LEU A CA 1
ATOM 888 C C . LEU A 1 115 ? -1.726 -0.587 -8.216 1.00 90.19 115 LEU A C 1
ATOM 890 O O . LEU A 1 115 ? -0.763 0.039 -7.796 1.00 90.19 115 LEU A O 1
ATOM 894 N N . SER A 1 116 ? -1.763 -1.081 -9.448 1.00 87.56 116 SER A N 1
ATOM 895 C CA . SER A 1 116 ? -0.669 -0.905 -10.407 1.00 87.56 116 SER A CA 1
ATOM 896 C C . SER A 1 116 ? -1.196 -0.384 -11.736 1.00 87.56 116 SER A C 1
ATOM 898 O O . SER A 1 116 ? -2.322 -0.703 -12.127 1.00 87.56 116 SER A O 1
ATOM 900 N N . ASP A 1 117 ? -0.380 0.409 -12.426 1.00 82.50 117 ASP A N 1
ATOM 901 C CA . ASP A 1 117 ? -0.670 0.799 -13.802 1.00 82.50 117 ASP A CA 1
ATOM 902 C C . ASP A 1 117 ? -0.315 -0.372 -14.735 1.00 82.50 117 ASP A C 1
ATOM 904 O O . ASP A 1 117 ? 0.594 -1.152 -14.430 1.00 82.50 117 ASP A O 1
ATOM 908 N N . PRO A 1 118 ? -1.004 -0.525 -15.879 1.00 80.81 118 PRO A N 1
ATOM 909 C CA . PRO A 1 118 ? -0.737 -1.594 -16.838 1.00 80.81 118 PRO A CA 1
ATOM 910 C C . PRO A 1 118 ? 0.528 -1.303 -17.668 1.00 80.81 118 PRO A C 1
ATOM 912 O O . PRO A 1 118 ? 0.492 -1.301 -18.897 1.00 80.81 118 PRO A O 1
ATOM 915 N N . ASP A 1 119 ? 1.650 -1.037 -17.002 1.00 86.25 119 ASP A N 1
ATOM 916 C CA . ASP A 1 119 ? 2.959 -0.822 -17.613 1.00 86.25 119 ASP A CA 1
ATOM 917 C C . ASP A 1 119 ? 3.887 -2.041 -17.401 1.00 86.25 119 ASP A C 1
ATOM 919 O O . ASP A 1 119 ? 3.653 -2.863 -16.509 1.00 86.25 119 ASP A O 1
ATOM 923 N N . PRO A 1 120 ? 4.934 -2.229 -18.232 1.00 87.31 120 PRO A N 1
ATOM 924 C CA . PRO A 1 120 ? 5.798 -3.405 -18.131 1.00 87.31 120 PRO A CA 1
ATOM 925 C C . PRO A 1 120 ? 6.525 -3.550 -16.788 1.00 87.31 120 PRO A C 1
ATOM 927 O O . PRO A 1 120 ? 6.831 -4.671 -16.389 1.00 87.31 120 PRO A O 1
ATOM 930 N N . GLU A 1 121 ? 6.851 -2.446 -16.121 1.00 86.19 121 GLU A N 1
ATOM 931 C CA . GLU A 1 121 ? 7.582 -2.434 -14.853 1.00 86.19 121 GLU A CA 1
ATOM 932 C C . GLU A 1 121 ? 6.662 -2.851 -13.703 1.00 86.19 121 GLU A C 1
ATOM 934 O O . GLU A 1 121 ? 6.940 -3.849 -13.035 1.00 86.19 121 GLU A O 1
ATOM 939 N N . GLY A 1 122 ? 5.515 -2.185 -13.569 1.00 85.31 122 GLY A N 1
ATOM 940 C CA . GLY A 1 122 ? 4.485 -2.518 -12.592 1.00 85.31 122 GLY A CA 1
ATOM 941 C C . GLY A 1 122 ? 3.959 -3.941 -12.769 1.00 85.31 122 GLY A C 1
ATOM 942 O O . GLY A 1 122 ? 3.827 -4.680 -11.796 1.00 85.31 122 GLY A O 1
ATOM 943 N N . ASN A 1 123 ? 3.742 -4.390 -14.010 1.00 87.12 123 ASN A N 1
ATOM 944 C CA . ASN A 1 123 ? 3.317 -5.766 -14.278 1.00 87.12 123 ASN A CA 1
ATOM 945 C C . ASN A 1 123 ? 4.365 -6.793 -13.835 1.00 87.12 123 ASN A C 1
ATOM 947 O O . ASN A 1 123 ? 4.007 -7.837 -13.293 1.00 87.12 123 ASN A O 1
ATOM 951 N N . ARG A 1 124 ? 5.662 -6.536 -14.053 1.00 88.69 124 ARG A N 1
ATOM 952 C CA . ARG A 1 124 ? 6.722 -7.435 -13.567 1.00 88.69 124 ARG A CA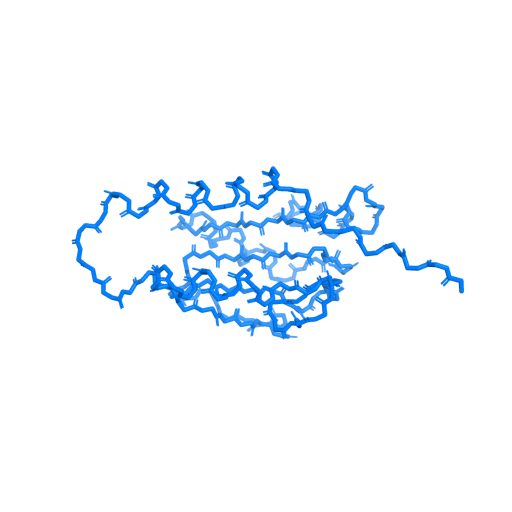 1
ATOM 953 C C . ARG A 1 124 ? 6.781 -7.458 -12.043 1.00 88.69 124 ARG A C 1
ATOM 955 O O . ARG A 1 124 ? 6.921 -8.544 -11.488 1.00 88.69 124 ARG A O 1
ATOM 962 N N . ALA A 1 125 ? 6.652 -6.298 -11.399 1.00 88.69 125 ALA A N 1
ATOM 963 C CA . ALA A 1 125 ? 6.669 -6.185 -9.946 1.00 88.69 125 ALA A CA 1
ATOM 964 C C . ALA A 1 125 ? 5.510 -6.962 -9.306 1.00 88.69 125 ALA A C 1
ATOM 966 O O . ALA A 1 125 ? 5.734 -7.832 -8.473 1.00 88.69 125 ALA A O 1
ATOM 967 N N . VAL A 1 126 ? 4.275 -6.735 -9.760 1.00 89.44 126 VAL A N 1
ATOM 968 C CA . VAL A 1 126 ? 3.096 -7.438 -9.227 1.00 89.44 126 VAL A CA 1
AT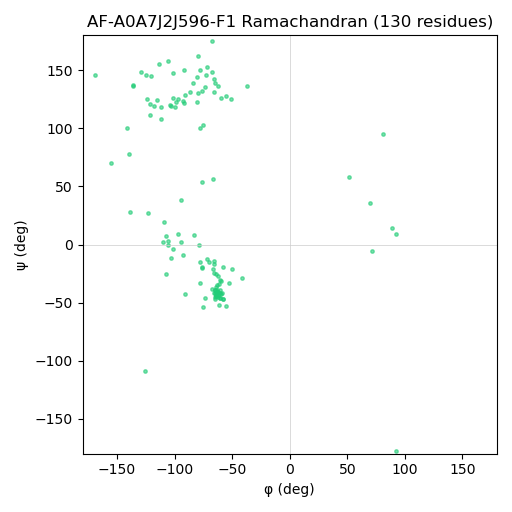OM 969 C C . VAL A 1 126 ? 3.154 -8.939 -9.509 1.00 89.44 126 VAL A C 1
ATOM 971 O O . VAL A 1 126 ? 2.864 -9.742 -8.626 1.00 89.44 126 VAL A O 1
ATOM 974 N N . ASN A 1 127 ? 3.589 -9.346 -10.705 1.00 89.62 127 ASN A N 1
ATOM 975 C CA .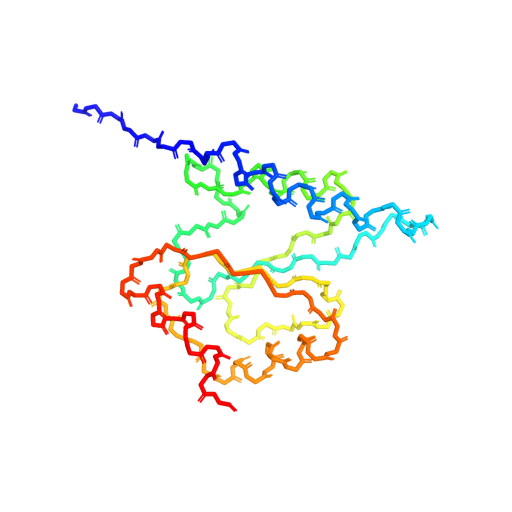 ASN A 1 127 ? 3.710 -10.765 -11.047 1.00 89.62 127 ASN A CA 1
ATOM 976 C C . ASN A 1 127 ? 4.770 -11.507 -10.226 1.00 89.62 127 ASN A C 1
ATOM 978 O O . ASN A 1 127 ? 4.762 -12.734 -10.225 1.00 89.62 127 ASN A O 1
ATOM 982 N N . SER A 1 128 ? 5.697 -10.825 -9.551 1.00 89.31 128 SER A N 1
ATOM 983 C CA . SER A 1 128 ? 6.649 -11.523 -8.686 1.00 89.31 128 SER A CA 1
ATOM 984 C C . SER A 1 128 ? 6.016 -11.971 -7.363 1.00 89.31 128 SER A C 1
ATOM 986 O O . SER A 1 128 ? 6.516 -12.913 -6.759 1.00 89.31 128 SER A O 1
ATOM 988 N N . LEU A 1 129 ? 4.877 -11.391 -6.953 1.00 86.25 129 LEU A N 1
ATOM 989 C CA . LEU A 1 129 ? 4.112 -11.847 -5.781 1.00 86.25 129 LEU A CA 1
ATOM 990 C C . LEU A 1 129 ? 3.501 -13.246 -5.970 1.00 86.25 129 LEU A C 1
ATOM 992 O O . LEU A 1 129 ? 3.169 -13.900 -4.985 1.00 86.25 129 LEU A O 1
ATOM 996 N N . SER A 1 130 ? 3.339 -13.707 -7.215 1.00 80.00 130 SER A N 1
ATOM 997 C CA . SER A 1 130 ? 2.709 -14.992 -7.551 1.00 80.00 130 SER A CA 1
ATOM 998 C C . SER A 1 130 ? 3.684 -16.092 -7.988 1.00 80.00 130 SER A C 1
ATOM 1000 O O . SER A 1 130 ? 3.238 -17.193 -8.299 1.00 80.00 130 SER A O 1
ATOM 1002 N N . ARG A 1 131 ? 4.996 -15.818 -8.049 1.00 70.62 131 ARG A N 1
ATOM 1003 C CA . ARG A 1 131 ? 5.994 -16.693 -8.703 1.00 70.62 131 ARG A CA 1
ATOM 1004 C C . ARG A 1 131 ? 6.773 -17.652 -7.788 1.00 70.62 131 ARG A C 1
ATOM 1006 O O . ARG A 1 131 ? 7.684 -18.312 -8.276 1.00 70.62 131 ARG A O 1
ATOM 1013 N N . GLU A 1 132 ? 6.409 -17.789 -6.517 1.00 56.47 132 GLU A N 1
ATOM 1014 C CA . GLU A 1 132 ? 7.022 -18.735 -5.554 1.00 56.47 132 GLU A CA 1
ATOM 1015 C C . GLU A 1 132 ? 5.957 -19.526 -4.793 1.00 56.47 132 GLU A C 1
ATOM 1017 O O . GLU A 1 132 ? 6.257 -20.248 -3.811 1.00 56.47 132 GLU A O 1
#

pLDDT: mean 82.67, std 15.8, range [35.62, 97.44]

Solvent-accessible surface area (backbone atoms only — not comparable to full-atom values): 7649 Å² total; per-residue (Å²): 135,87,85,80,82,74,67,80,58,68,68,57,59,49,50,56,52,50,58,55,53,66,60,61,76,78,59,91,86,71,96,58,64,36,31,37,34,34,51,49,49,34,65,32,79,43,40,58,85,31,80,55,91,72,33,33,29,66,58,44,53,55,45,41,73,68,40,26,46,80,46,74,34,66,52,76,85,61,82,67,80,79,43,48,31,45,36,38,35,33,35,54,42,64,49,59,89,51,25,61,56,54,49,53,40,40,75,74,70,33,43,78,47,78,49,63,58,100,42,78,51,26,49,51,14,58,54,33,57,74,71,124

Radius of gyration: 15.28 Å; Cα contacts (8 Å, |Δi|>4): 198; chains: 1; bounding box: 33×44×40 Å